Protein 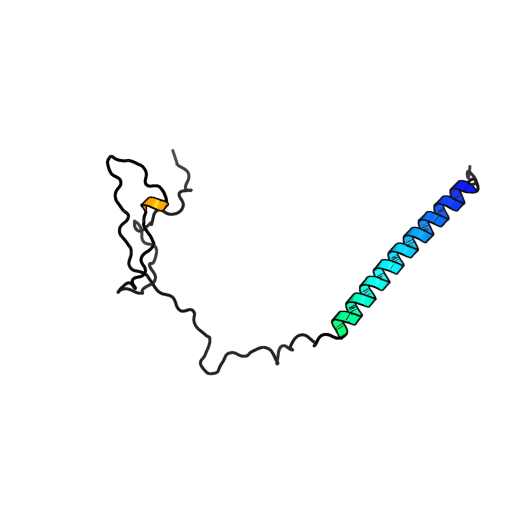AF-A0A3G2J7D2-F1 (afdb_monomer_lite)

Radius of gyration: 34.76 Å; chains: 1; bounding box: 68×41×90 Å

pLDDT: mean 80.57, std 15.62, range [39.09, 98.69]

InterPro domains:
  IPR045513 Protein of unknown function DUF6479 [PF20087] (14-112)

Organism: NCBI:txid1442032

Structure (mmCIF, N/CA/C/O backbone):
data_AF-A0A3G2J7D2-F1
#
_entry.id   AF-A0A3G2J7D2-F1
#
loop_
_atom_site.group_PDB
_atom_site.id
_atom_site.type_symbol
_atom_site.label_atom_id
_atom_site.label_alt_id
_atom_site.label_comp_id
_atom_site.label_asym_id
_atom_site.label_entity_id
_atom_site.label_seq_id
_atom_site.pdbx_PDB_ins_code
_atom_site.Cartn_x
_atom_site.Cartn_y
_atom_site.Cartn_z
_atom_site.occupancy
_atom_site.B_iso_or_equiv
_atom_site.auth_seq_id
_atom_site.auth_comp_id
_atom_site.auth_asym_id
_atom_site.auth_atom_id
_atom_site.pdbx_PDB_model_num
ATOM 1 N N . MET A 1 1 ? 36.181 17.403 -39.880 1.00 40.41 1 MET A N 1
ATOM 2 C CA . MET A 1 1 ? 36.742 16.042 -39.995 1.00 40.41 1 MET A CA 1
ATOM 3 C C . MET A 1 1 ? 35.690 15.083 -39.457 1.00 40.41 1 MET A C 1
ATOM 5 O O . MET A 1 1 ? 35.544 14.997 -38.247 1.00 40.41 1 MET A O 1
ATOM 9 N N . TYR A 1 2 ? 34.881 14.466 -40.323 1.00 50.00 2 TYR A N 1
ATOM 10 C CA . TYR A 1 2 ? 33.990 13.385 -39.893 1.00 50.00 2 TYR A CA 1
ATOM 11 C C . TYR A 1 2 ? 34.848 12.129 -39.792 1.00 50.00 2 TYR A C 1
ATOM 13 O O . TYR A 1 2 ? 35.291 11.600 -40.808 1.00 50.00 2 TYR A O 1
ATOM 21 N N . GLU A 1 3 ? 35.159 11.710 -38.571 1.00 57.44 3 GLU A N 1
ATOM 22 C CA . GLU A 1 3 ? 35.813 10.429 -38.344 1.00 57.44 3 GLU A CA 1
ATOM 23 C C . GLU A 1 3 ? 34.814 9.338 -38.753 1.00 57.44 3 GLU A C 1
ATOM 25 O O . GLU A 1 3 ? 33.786 9.147 -38.103 1.00 57.44 3 GLU A O 1
ATOM 30 N N . ALA A 1 4 ? 35.057 8.676 -39.888 1.00 60.38 4 ALA A N 1
ATOM 31 C CA . ALA A 1 4 ? 34.254 7.538 -40.305 1.00 60.38 4 ALA A CA 1
ATOM 32 C C . ALA A 1 4 ? 34.344 6.479 -39.200 1.00 60.38 4 ALA A C 1
ATOM 34 O O . ALA A 1 4 ? 35.426 5.962 -38.909 1.00 60.38 4 ALA A O 1
ATOM 35 N N . ALA A 1 5 ? 33.218 6.199 -38.543 1.00 59.56 5 ALA A N 1
ATOM 36 C CA . ALA A 1 5 ? 33.150 5.185 -37.509 1.00 59.56 5 ALA A CA 1
ATOM 37 C C . ALA A 1 5 ? 33.647 3.859 -38.103 1.00 59.56 5 ALA A C 1
ATOM 39 O O . ALA A 1 5 ? 33.038 3.305 -39.017 1.00 59.56 5 ALA A O 1
ATOM 40 N N . SER A 1 6 ? 34.789 3.369 -37.616 1.00 68.81 6 SER A N 1
ATOM 41 C CA . SER A 1 6 ? 35.317 2.071 -38.035 1.00 68.81 6 SER A CA 1
ATOM 42 C C . SER A 1 6 ? 34.256 0.996 -37.774 1.00 68.81 6 SER A C 1
ATOM 44 O O . SER A 1 6 ? 33.583 1.040 -36.745 1.00 68.81 6 SER A O 1
ATOM 46 N N . GLY A 1 7 ? 34.086 0.045 -38.701 1.00 68.88 7 GLY A N 1
ATOM 47 C CA . GLY A 1 7 ? 32.999 -0.952 -38.697 1.00 68.88 7 GLY A CA 1
ATOM 48 C C . GLY A 1 7 ? 32.628 -1.573 -37.334 1.00 68.88 7 GLY A C 1
ATOM 49 O O . GLY A 1 7 ? 31.434 -1.691 -37.053 1.00 68.88 7 GLY A O 1
ATOM 50 N N . PRO A 1 8 ? 33.586 -1.882 -36.434 1.00 76.62 8 PRO A N 1
ATOM 51 C CA . PRO A 1 8 ? 33.282 -2.373 -35.086 1.00 76.62 8 PRO A CA 1
ATOM 52 C C . PRO A 1 8 ? 32.493 -1.389 -34.203 1.00 76.62 8 PRO A C 1
ATOM 54 O O . PRO A 1 8 ? 31.635 -1.808 -33.429 1.00 76.62 8 PRO A O 1
ATOM 57 N N . ARG A 1 9 ? 32.743 -0.077 -34.326 1.00 79.44 9 ARG A N 1
ATOM 58 C CA . ARG A 1 9 ? 32.040 0.970 -33.562 1.00 79.44 9 ARG A CA 1
ATOM 59 C C . ARG A 1 9 ? 30.581 1.092 -34.001 1.00 79.44 9 ARG A C 1
ATOM 61 O O . ARG A 1 9 ? 29.691 1.123 -33.158 1.00 79.44 9 ARG A O 1
ATOM 68 N N . VAL A 1 10 ? 30.332 1.090 -35.314 1.00 85.50 10 VAL A N 1
ATOM 69 C CA . VAL A 1 10 ? 28.969 1.120 -35.882 1.00 85.50 10 VAL A CA 1
ATOM 70 C C . VAL A 1 10 ? 28.171 -0.105 -35.443 1.00 85.50 10 VAL A C 1
ATOM 72 O O . VAL A 1 10 ? 27.028 0.022 -35.008 1.00 85.50 10 VAL A O 1
ATOM 75 N N . PHE A 1 11 ? 28.793 -1.284 -35.490 1.00 87.50 11 PHE A N 1
ATOM 76 C CA . PHE A 1 11 ? 28.174 -2.524 -35.032 1.00 87.50 11 PHE A CA 1
ATOM 77 C C . PHE A 1 11 ? 27.806 -2.475 -33.540 1.00 87.50 11 PHE A C 1
ATOM 79 O O . PHE A 1 11 ? 26.695 -2.851 -33.170 1.00 87.50 11 PHE A O 1
ATOM 86 N N . GLY A 1 12 ? 28.687 -1.930 -32.692 1.00 91.06 12 GLY A N 1
ATOM 87 C CA . GLY A 1 12 ? 28.404 -1.721 -31.269 1.00 91.06 12 GLY A CA 1
ATOM 88 C C . GLY A 1 12 ? 27.182 -0.830 -31.019 1.00 91.06 12 GLY A C 1
ATOM 89 O O . GLY A 1 12 ? 26.325 -1.178 -30.208 1.00 91.06 12 GLY A O 1
ATOM 90 N N . TYR A 1 13 ? 27.048 0.278 -31.754 1.00 93.12 13 TYR A N 1
ATOM 91 C CA . TYR A 1 13 ? 25.883 1.162 -31.627 1.00 93.12 13 TYR A CA 1
ATOM 92 C C . TYR A 1 13 ? 24.577 0.491 -32.059 1.00 93.12 13 TYR A C 1
ATOM 94 O O . TYR A 1 13 ? 23.560 0.647 -31.384 1.00 93.12 13 TYR A O 1
ATOM 102 N N . ILE A 1 14 ? 24.602 -0.289 -33.145 1.00 94.50 14 ILE A N 1
ATOM 103 C CA . ILE A 1 14 ? 23.429 -1.043 -33.606 1.00 94.50 14 ILE A CA 1
ATOM 104 C C . ILE A 1 14 ? 22.999 -2.060 -32.545 1.00 94.50 14 ILE A C 1
ATOM 106 O O . ILE A 1 14 ? 21.812 -2.145 -32.236 1.00 94.50 14 ILE A O 1
ATOM 110 N N . LEU A 1 15 ? 23.941 -2.792 -31.941 1.00 95.94 15 LEU A N 1
ATOM 111 C CA . LEU A 1 15 ? 23.619 -3.750 -30.881 1.00 95.94 15 LEU A CA 1
ATOM 112 C C . LEU A 1 15 ? 22.985 -3.081 -29.659 1.00 95.94 15 LEU A C 1
ATOM 114 O O . LEU A 1 15 ? 21.988 -3.586 -29.147 1.00 95.94 15 LEU A O 1
ATOM 118 N N . ILE A 1 16 ? 23.516 -1.938 -29.216 1.00 96.50 16 ILE A N 1
ATOM 119 C CA . ILE A 1 16 ? 22.944 -1.180 -28.092 1.00 96.50 16 ILE A CA 1
ATOM 120 C C . ILE A 1 16 ? 21.527 -0.703 -28.426 1.00 96.50 16 ILE A C 1
ATOM 122 O O . ILE A 1 16 ? 20.630 -0.818 -27.591 1.00 96.50 16 ILE A O 1
ATOM 126 N N . LEU A 1 17 ? 21.300 -0.215 -29.649 1.00 97.19 17 LEU A N 1
ATOM 127 C CA . LEU A 1 17 ? 19.976 0.214 -30.094 1.00 97.19 17 LEU A CA 1
ATOM 128 C C . LEU A 1 17 ? 18.982 -0.954 -30.086 1.00 97.19 17 LEU A C 1
ATOM 130 O O . LEU A 1 17 ? 17.892 -0.829 -29.532 1.00 97.19 17 LEU A O 1
ATOM 134 N N . VAL A 1 18 ? 19.366 -2.101 -30.652 1.00 98.12 18 VAL A N 1
ATOM 135 C CA . VAL A 1 18 ? 18.527 -3.309 -30.683 1.00 98.12 18 VAL A CA 1
ATOM 136 C C . VAL A 1 18 ? 18.237 -3.809 -29.269 1.00 98.12 18 VAL A C 1
ATOM 138 O O . VAL A 1 18 ? 17.091 -4.137 -28.968 1.00 98.12 18 VAL A O 1
ATOM 141 N N . ALA A 1 19 ? 19.235 -3.814 -28.384 1.00 98.00 19 ALA A N 1
ATOM 142 C CA . ALA A 1 19 ? 19.048 -4.180 -26.984 1.00 98.00 19 ALA A CA 1
ATOM 143 C C . ALA A 1 19 ? 18.059 -3.234 -26.284 1.00 98.00 19 ALA A C 1
ATOM 145 O O . ALA A 1 19 ? 17.141 -3.699 -25.610 1.00 98.00 19 ALA A O 1
ATOM 146 N N . GLY A 1 20 ? 18.182 -1.920 -26.497 1.00 98.31 20 GLY A N 1
ATOM 147 C CA . GLY A 1 20 ? 17.244 -0.933 -25.960 1.00 98.31 20 GLY A CA 1
ATOM 148 C C . GLY A 1 20 ? 15.811 -1.156 -26.451 1.00 98.31 20 GLY A C 1
ATOM 149 O O . GLY A 1 20 ? 14.875 -1.186 -25.652 1.00 98.31 20 GLY A O 1
ATOM 150 N N . VAL A 1 21 ? 15.635 -1.392 -27.753 1.00 98.56 21 VAL A N 1
ATOM 151 C CA . VAL A 1 21 ? 14.326 -1.698 -28.355 1.00 98.56 21 VAL A CA 1
ATOM 152 C C . VAL A 1 21 ? 13.745 -2.993 -27.784 1.00 98.56 21 VAL A C 1
ATOM 154 O O . VAL A 1 21 ? 12.559 -3.036 -27.457 1.00 98.56 21 VAL A O 1
ATOM 157 N N . ALA A 1 22 ? 14.567 -4.030 -27.612 1.00 98.50 22 ALA A N 1
ATOM 158 C CA . ALA A 1 22 ? 14.144 -5.301 -27.032 1.00 98.50 22 ALA A CA 1
ATOM 159 C C . ALA A 1 22 ? 13.662 -5.137 -25.581 1.00 98.50 22 ALA A C 1
ATOM 161 O O . ALA A 1 22 ? 12.623 -5.689 -25.216 1.00 98.50 22 ALA A O 1
ATOM 162 N N . VAL A 1 23 ? 14.360 -4.332 -24.772 1.00 98.62 23 VAL A N 1
ATOM 163 C CA . VAL A 1 23 ? 13.941 -4.014 -23.398 1.00 98.62 23 VAL A CA 1
ATOM 164 C C . VAL A 1 23 ? 12.594 -3.290 -23.391 1.00 98.62 23 VAL A C 1
ATOM 166 O O . VAL A 1 23 ? 11.685 -3.702 -22.671 1.00 98.62 23 VAL A O 1
ATOM 169 N N . VAL A 1 24 ? 12.426 -2.254 -24.219 1.00 98.69 24 VAL A N 1
ATOM 170 C CA . VAL A 1 24 ? 11.157 -1.511 -24.319 1.00 98.69 24 VAL A CA 1
ATOM 171 C C . VAL A 1 24 ? 10.012 -2.434 -24.746 1.00 98.69 24 VAL A C 1
ATOM 173 O O . VAL A 1 24 ? 8.950 -2.425 -24.121 1.00 98.69 24 VAL A O 1
ATOM 176 N N . ALA A 1 25 ? 10.229 -3.276 -25.759 1.00 98.56 25 ALA A N 1
ATOM 177 C CA . ALA A 1 25 ? 9.242 -4.254 -26.208 1.00 98.56 25 ALA A CA 1
ATOM 178 C C . ALA A 1 25 ? 8.871 -5.252 -25.097 1.00 98.56 25 ALA A C 1
ATOM 180 O O . ALA A 1 25 ? 7.689 -5.550 -24.909 1.00 98.56 25 ALA A O 1
ATOM 181 N N . GLY A 1 26 ? 9.856 -5.715 -24.321 1.00 98.69 26 GLY A N 1
ATOM 182 C CA . GLY A 1 26 ? 9.642 -6.582 -23.162 1.00 98.69 26 GLY A CA 1
ATOM 183 C C . GLY A 1 26 ? 8.785 -5.927 -22.076 1.00 98.69 26 GLY A C 1
ATOM 184 O O . GLY A 1 26 ? 7.846 -6.551 -21.584 1.00 98.69 26 GLY A O 1
ATOM 185 N N . ILE A 1 27 ? 9.036 -4.654 -21.749 1.00 98.62 27 ILE A N 1
ATOM 186 C CA . ILE A 1 27 ? 8.234 -3.908 -20.764 1.00 98.62 27 ILE A CA 1
ATOM 187 C C . ILE A 1 27 ? 6.793 -3.738 -21.254 1.00 98.62 27 ILE A C 1
ATOM 189 O O . ILE A 1 27 ? 5.852 -3.996 -20.503 1.00 98.62 27 ILE A O 1
ATOM 193 N N . ILE A 1 28 ? 6.600 -3.351 -22.520 1.00 98.56 28 ILE A N 1
ATOM 194 C CA . ILE A 1 28 ? 5.262 -3.210 -23.114 1.00 98.56 28 ILE A CA 1
ATOM 195 C C . ILE A 1 28 ? 4.514 -4.545 -23.060 1.00 98.56 28 ILE A C 1
ATOM 197 O O . ILE A 1 28 ? 3.332 -4.582 -22.714 1.00 98.56 28 ILE A O 1
ATOM 201 N N . TRP A 1 29 ? 5.190 -5.650 -23.375 1.00 98.44 29 TRP A N 1
ATOM 202 C CA . TRP A 1 29 ? 4.600 -6.982 -23.299 1.00 98.44 29 TRP A CA 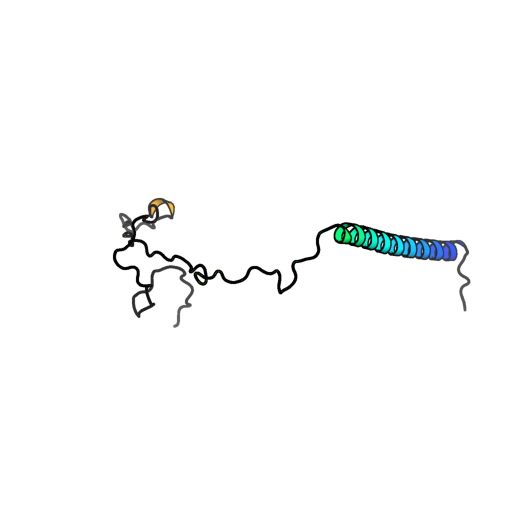1
ATOM 203 C C . TRP A 1 29 ? 4.199 -7.354 -21.866 1.00 98.44 29 TRP A C 1
ATOM 205 O O . TRP A 1 29 ? 3.067 -7.791 -21.652 1.00 98.44 29 TRP A O 1
ATOM 215 N N . ALA A 1 30 ? 5.073 -7.118 -20.884 1.00 97.81 30 ALA A N 1
ATOM 216 C CA . ALA A 1 30 ? 4.787 -7.378 -19.475 1.00 97.81 30 ALA A CA 1
ATOM 217 C C . ALA A 1 30 ? 3.589 -6.553 -18.973 1.00 97.81 30 ALA A C 1
ATOM 219 O O . ALA A 1 30 ? 2.689 -7.100 -18.334 1.00 97.81 30 ALA A O 1
ATOM 220 N N . PHE A 1 31 ? 3.522 -5.266 -19.330 1.00 97.81 31 PHE A N 1
ATOM 221 C CA . PHE A 1 31 ? 2.381 -4.406 -19.013 1.00 97.81 31 PHE A CA 1
ATOM 222 C C . PHE A 1 31 ? 1.083 -4.944 -19.626 1.00 97.81 31 PHE A C 1
ATOM 224 O O . PHE A 1 31 ? 0.095 -5.116 -18.916 1.00 97.81 31 PHE A O 1
ATOM 231 N N . ARG A 1 32 ? 1.090 -5.290 -20.922 1.00 97.69 32 ARG A N 1
ATOM 232 C CA . ARG A 1 32 ? -0.084 -5.866 -21.605 1.00 97.69 32 ARG A CA 1
ATOM 233 C C . ARG A 1 32 ? -0.537 -7.179 -20.970 1.00 97.69 32 ARG A C 1
ATOM 235 O O . ARG A 1 32 ? -1.740 -7.421 -20.882 1.00 97.69 32 ARG A O 1
ATOM 242 N N . MET A 1 33 ? 0.402 -8.019 -20.535 1.00 96.94 33 MET A N 1
ATOM 243 C CA . MET A 1 33 ? 0.089 -9.252 -19.814 1.00 96.94 33 MET A CA 1
ATOM 244 C C . MET A 1 33 ? -0.598 -8.944 -18.478 1.00 96.94 33 MET A C 1
ATOM 246 O O . MET A 1 33 ? -1.656 -9.505 -18.204 1.00 96.94 33 MET A O 1
ATOM 250 N N . GLY A 1 34 ? -0.053 -8.013 -17.687 1.00 94.62 34 GLY A N 1
ATOM 251 C CA . GLY A 1 34 ? -0.645 -7.579 -16.419 1.00 94.62 34 GLY A CA 1
ATOM 252 C C . GLY A 1 34 ? -2.047 -6.984 -16.582 1.00 94.62 34 GLY A C 1
ATOM 253 O O . GLY A 1 34 ? -2.961 -7.367 -15.854 1.00 94.62 34 GLY A O 1
ATOM 254 N N . SER A 1 35 ? -2.254 -6.123 -17.584 1.00 94.19 35 SER A N 1
ATOM 255 C CA . SER A 1 35 ? -3.583 -5.582 -17.905 1.00 94.19 35 SER A CA 1
ATOM 256 C C . SER A 1 35 ? -4.580 -6.690 -18.240 1.00 94.19 35 SER A C 1
ATOM 258 O O . SER A 1 35 ? -5.666 -6.716 -17.678 1.00 94.19 35 SER A O 1
ATOM 260 N N . LYS A 1 36 ? -4.191 -7.664 -19.072 1.00 94.44 36 LYS A N 1
ATOM 261 C CA . LYS A 1 36 ? -5.068 -8.784 -19.444 1.00 94.44 36 LYS A CA 1
ATOM 262 C C . LYS A 1 36 ? -5.447 -9.673 -18.254 1.00 94.44 36 LYS A C 1
ATOM 264 O O . LYS A 1 36 ? -6.516 -10.278 -18.271 1.00 94.44 36 LYS A O 1
ATOM 269 N N . VAL A 1 37 ? -4.571 -9.801 -17.256 1.00 93.62 37 VAL A N 1
ATOM 270 C CA . VAL A 1 37 ? -4.887 -10.506 -16.003 1.00 93.62 37 VAL A CA 1
ATOM 271 C C . VAL A 1 37 ? -5.919 -9.713 -15.206 1.00 93.62 37 VAL A C 1
ATOM 273 O O . VAL A 1 37 ? -6.945 -10.279 -14.845 1.00 93.62 37 VAL A O 1
ATOM 276 N N . ARG A 1 38 ? -5.701 -8.406 -15.024 1.00 90.38 38 ARG A N 1
ATOM 277 C CA . ARG A 1 38 ? -6.637 -7.513 -14.329 1.00 90.38 38 ARG A CA 1
ATOM 278 C C . ARG A 1 38 ? -8.016 -7.459 -14.996 1.00 90.38 38 ARG A C 1
ATOM 280 O O . ARG A 1 38 ? -9.016 -7.410 -14.299 1.00 90.38 38 ARG A O 1
ATOM 287 N N . ASP A 1 39 ? -8.094 -7.524 -16.323 1.00 91.06 39 ASP A N 1
ATOM 288 C CA . ASP A 1 39 ? -9.375 -7.524 -17.050 1.00 91.06 39 ASP A CA 1
ATOM 289 C C . ASP A 1 39 ? -10.226 -8.782 -16.789 1.00 91.06 39 ASP A C 1
ATOM 291 O O . ASP A 1 39 ? -11.417 -8.804 -17.096 1.00 91.06 39 ASP A O 1
ATOM 295 N N . ARG A 1 40 ? -9.624 -9.854 -16.254 1.00 92.19 40 ARG A N 1
ATOM 296 C CA . ARG A 1 40 ? -10.347 -11.065 -15.830 1.00 92.19 40 ARG A CA 1
ATOM 297 C C . ARG A 1 40 ? -10.895 -10.956 -14.412 1.00 92.19 40 ARG A C 1
ATOM 299 O O . ARG A 1 40 ? -11.697 -11.800 -14.018 1.00 92.19 40 ARG A O 1
ATOM 306 N N . GLU A 1 41 ? -10.441 -9.972 -13.646 1.00 91.44 41 GLU A N 1
ATOM 307 C CA . GLU A 1 41 ? -10.966 -9.694 -12.317 1.00 91.44 41 GLU A CA 1
ATOM 308 C C . GLU A 1 41 ? -12.292 -8.928 -12.439 1.00 91.44 41 GLU A C 1
ATOM 310 O O . GLU A 1 41 ? -12.487 -8.163 -13.390 1.00 91.44 41 GLU A O 1
ATOM 315 N N . PRO A 1 42 ? -13.237 -9.128 -11.504 1.00 88.62 42 PRO A N 1
ATOM 316 C CA . PRO A 1 42 ? -14.458 -8.337 -11.476 1.00 88.62 42 PRO A CA 1
ATOM 317 C C . PRO A 1 42 ? -14.120 -6.849 -11.342 1.00 88.62 42 PRO A C 1
ATOM 319 O O . PRO A 1 42 ? -13.198 -6.463 -10.619 1.00 88.62 42 PRO A O 1
ATOM 322 N N . ALA A 1 43 ? -14.884 -6.008 -12.040 1.00 87.81 43 ALA A N 1
ATOM 323 C CA . ALA A 1 43 ? -14.719 -4.566 -11.941 1.00 87.81 43 ALA A CA 1
ATOM 324 C C . ALA A 1 43 ? -14.908 -4.108 -10.482 1.00 87.81 43 ALA A C 1
ATOM 326 O O . ALA A 1 43 ? -15.742 -4.674 -9.768 1.00 87.81 43 ALA A O 1
ATOM 327 N N . PRO A 1 44 ? -14.170 -3.076 -10.029 1.00 87.00 44 PRO A N 1
ATOM 328 C CA . PRO A 1 44 ? -14.444 -2.453 -8.744 1.00 87.00 44 PRO A CA 1
ATOM 329 C C . PRO A 1 44 ? -15.922 -2.052 -8.649 1.00 87.00 44 PRO A C 1
ATOM 331 O O . PRO A 1 44 ? -16.478 -1.589 -9.652 1.00 87.00 44 PRO A O 1
ATOM 334 N N . PRO A 1 45 ? -16.551 -2.197 -7.469 1.00 89.75 45 PRO A N 1
ATOM 335 C CA . PRO A 1 45 ? -17.957 -1.872 -7.299 1.00 89.75 45 PRO A CA 1
ATOM 336 C C . PRO A 1 45 ? -18.203 -0.408 -7.648 1.00 89.75 45 PRO A C 1
ATOM 338 O O . PRO A 1 45 ? -17.439 0.492 -7.271 1.00 89.75 45 PRO A O 1
ATOM 341 N N . ARG A 1 46 ? -19.291 -0.165 -8.370 1.00 90.00 46 ARG A N 1
ATOM 342 C CA . ARG A 1 46 ? -19.725 1.180 -8.722 1.00 90.00 46 ARG A CA 1
ATOM 343 C C . ARG A 1 46 ? -20.116 1.963 -7.461 1.00 90.00 46 ARG A C 1
ATOM 345 O O . ARG A 1 46 ? -20.489 1.366 -6.451 1.00 90.00 46 ARG A O 1
ATOM 352 N N . PRO A 1 47 ? -20.104 3.308 -7.491 1.00 87.44 47 PRO A N 1
ATOM 353 C CA . PRO A 1 47 ? -20.514 4.124 -6.343 1.00 87.44 47 PRO A CA 1
ATOM 354 C C . PRO A 1 47 ? -21.931 3.818 -5.826 1.00 87.44 47 PRO A C 1
ATOM 356 O O . PRO A 1 47 ? -22.224 3.987 -4.641 1.00 87.44 47 PRO A O 1
ATOM 359 N N . ASP A 1 48 ? -22.824 3.372 -6.708 1.00 90.06 48 ASP A N 1
ATOM 360 C CA . ASP A 1 48 ? -24.171 2.920 -6.365 1.00 90.06 48 ASP A CA 1
ATOM 361 C C . ASP A 1 48 ? -24.188 1.548 -5.669 1.00 90.06 48 ASP A C 1
ATOM 363 O O . ASP A 1 48 ? -24.973 1.370 -4.741 1.00 90.06 48 ASP A O 1
ATOM 367 N N . GLU A 1 49 ? -23.269 0.650 -6.029 1.00 91.25 49 GLU A N 1
ATOM 368 C CA . GLU A 1 49 ? -23.090 -0.691 -5.444 1.00 91.25 49 GLU A CA 1
ATOM 369 C C . GLU A 1 49 ? -22.330 -0.670 -4.107 1.00 91.25 49 GLU A C 1
ATOM 371 O O . GLU A 1 49 ? -22.327 -1.659 -3.374 1.00 91.25 49 GLU A O 1
ATOM 376 N N . GLN A 1 50 ? -21.686 0.453 -3.771 1.00 90.81 50 GLN A N 1
ATOM 377 C CA . GLN A 1 50 ? -21.014 0.638 -2.484 1.00 90.81 50 GLN A CA 1
ATOM 378 C C . GLN A 1 50 ? -21.991 0.415 -1.315 1.00 90.81 50 GLN A C 1
ATOM 380 O O . GLN A 1 50 ? -23.111 0.947 -1.363 1.00 90.81 50 GLN A O 1
ATOM 385 N N . PRO A 1 51 ? -21.565 -0.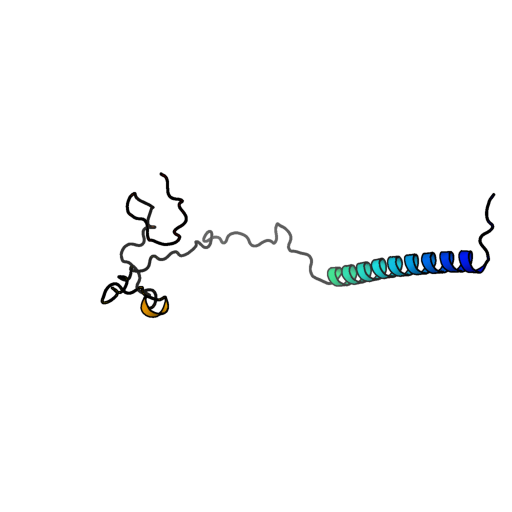282 -0.239 1.00 87.06 51 PRO A N 1
ATOM 386 C CA . PRO A 1 51 ? -22.370 -0.487 0.957 1.00 87.06 51 PRO A CA 1
ATOM 387 C C . PRO A 1 51 ? -22.982 0.824 1.444 1.00 87.06 51 PRO A C 1
ATOM 389 O O . PRO A 1 51 ? -22.283 1.807 1.700 1.00 87.06 51 PRO A O 1
ATOM 392 N N . LYS A 1 52 ? -24.311 0.848 1.538 1.00 86.88 52 LYS A N 1
ATOM 393 C CA . LYS A 1 52 ? -25.032 1.985 2.103 1.00 86.88 52 LYS A CA 1
ATOM 394 C C . LYS A 1 52 ? -25.109 1.838 3.612 1.00 86.88 52 LYS A C 1
ATOM 396 O O . LYS A 1 52 ? -25.050 0.739 4.160 1.00 86.88 52 LYS A O 1
ATOM 401 N N . MET A 1 53 ? -25.254 2.979 4.268 1.00 87.62 53 MET A N 1
ATOM 402 C CA . MET A 1 53 ? -25.533 3.044 5.692 1.00 87.62 53 MET A CA 1
ATOM 403 C C . MET A 1 53 ? -26.771 2.185 6.000 1.00 87.62 53 MET A C 1
ATOM 405 O O . MET A 1 53 ? -27.783 2.332 5.305 1.00 87.62 53 MET A O 1
ATOM 409 N N . PRO A 1 54 ? -26.702 1.261 6.973 1.00 86.81 54 PRO A N 1
ATOM 410 C CA . PRO A 1 54 ? -27.837 0.403 7.263 1.00 86.81 54 PRO A CA 1
ATOM 411 C C . PRO A 1 54 ? -29.003 1.228 7.837 1.00 86.81 54 PRO A C 1
ATOM 413 O O . PRO A 1 54 ? -28.774 2.294 8.416 1.00 86.81 54 PRO A O 1
ATOM 416 N N . PRO A 1 55 ? -30.259 0.748 7.724 1.00 86.50 55 PRO A N 1
ATOM 417 C CA . PRO A 1 55 ? -31.434 1.471 8.225 1.00 86.50 55 PRO A CA 1
ATOM 418 C C . PRO A 1 55 ? -31.374 1.785 9.724 1.00 86.50 55 PRO A C 1
ATOM 420 O O . PRO A 1 55 ? -31.966 2.758 10.177 1.00 86.50 55 PRO A O 1
ATOM 423 N N . SER A 1 56 ? -30.637 0.974 10.488 1.00 87.31 56 SER A N 1
ATOM 424 C CA . SER A 1 56 ? -30.375 1.170 11.917 1.00 87.31 56 SER A CA 1
ATOM 425 C C . SER A 1 56 ? -29.460 2.361 12.229 1.00 87.31 56 SER A C 1
ATOM 427 O O . SER A 1 56 ? -29.258 2.666 13.399 1.00 87.31 56 SER A O 1
ATOM 429 N N . GLY A 1 57 ? -28.889 3.017 11.216 1.00 85.19 57 GLY A N 1
ATOM 430 C CA . GLY A 1 57 ? -27.899 4.077 11.383 1.00 85.19 57 GLY A CA 1
ATOM 431 C C . GLY A 1 57 ? -26.458 3.559 11.318 1.00 85.19 57 GLY A C 1
ATOM 432 O O . GLY A 1 57 ? -26.228 2.389 11.008 1.00 85.19 57 GLY A O 1
ATOM 433 N N . PRO A 1 58 ? -25.457 4.419 11.564 1.00 83.25 58 PRO A N 1
ATOM 434 C CA . PRO A 1 58 ? -24.064 4.009 11.513 1.00 83.25 58 PRO A CA 1
ATOM 435 C C . PRO A 1 58 ? -23.782 3.064 12.682 1.00 83.25 58 PRO A C 1
ATOM 437 O O . PRO A 1 58 ? -24.330 3.230 13.772 1.00 83.25 58 PRO A O 1
ATOM 440 N N . VAL A 1 59 ? -22.894 2.092 12.482 1.00 82.06 59 VAL A N 1
ATOM 441 C CA . VAL A 1 59 ? -22.324 1.373 13.624 1.00 82.06 59 VAL A CA 1
ATOM 442 C C . VAL A 1 59 ? -21.479 2.387 14.391 1.00 82.06 59 VAL A C 1
ATOM 444 O O . VAL A 1 59 ? -20.472 2.870 13.879 1.00 82.06 59 VAL A O 1
ATOM 447 N N . HIS A 1 60 ? -21.939 2.774 15.577 1.00 77.94 60 HIS A N 1
ATOM 448 C CA . HIS A 1 60 ? -21.183 3.659 16.451 1.00 77.94 60 HIS A CA 1
ATOM 449 C C . HIS A 1 60 ? -20.015 2.900 17.083 1.00 77.94 60 HIS A C 1
ATOM 451 O O . HIS A 1 60 ? -20.098 1.698 17.338 1.00 77.94 60 HIS A O 1
ATOM 457 N N . GLU A 1 61 ? -18.926 3.615 17.349 1.00 78.56 61 GLU A N 1
ATOM 458 C CA . GLU A 1 61 ? -17.815 3.079 18.125 1.00 78.56 61 GLU A CA 1
ATOM 459 C C . GLU A 1 61 ? -18.264 2.867 19.577 1.00 78.56 61 GLU A C 1
ATOM 461 O O . GLU A 1 61 ? -18.785 3.781 20.221 1.00 78.56 61 GLU A O 1
ATOM 466 N N . THR A 1 62 ? -18.056 1.662 20.107 1.00 79.38 62 THR A N 1
ATOM 467 C CA . THR A 1 62 ? -18.250 1.390 21.534 1.00 79.38 62 THR A CA 1
ATOM 468 C C . THR A 1 62 ? -16.990 1.807 22.281 1.00 79.38 62 THR A C 1
ATOM 470 O O . THR A 1 62 ? -15.944 1.178 22.139 1.00 79.38 62 THR A O 1
ATOM 473 N N . HIS A 1 63 ? -17.093 2.856 23.094 1.00 78.94 63 HIS A N 1
ATOM 474 C CA . HIS A 1 63 ? -16.042 3.266 24.023 1.00 78.94 63 HIS A CA 1
ATOM 475 C C . HIS A 1 63 ? -16.391 2.846 25.454 1.00 78.94 63 HIS A C 1
ATOM 477 O O . HIS A 1 63 ? -17.536 2.976 25.885 1.00 78.94 63 HIS A O 1
ATOM 483 N N . GLU A 1 64 ? -15.390 2.372 26.194 1.00 85.44 64 GLU A N 1
ATOM 484 C CA . GLU A 1 64 ? -15.512 2.001 27.604 1.00 85.44 64 GLU A CA 1
ATOM 485 C C . GLU A 1 64 ? -14.349 2.591 28.406 1.00 85.44 64 GLU A C 1
ATOM 487 O O . GLU A 1 64 ? -13.183 2.465 28.024 1.00 85.44 64 GLU A O 1
ATOM 492 N N . VAL A 1 65 ? -14.683 3.236 29.521 1.00 85.88 65 VAL A N 1
ATOM 493 C CA . VAL A 1 65 ? -13.728 3.713 30.520 1.00 85.88 65 VAL A CA 1
ATOM 494 C C . VAL A 1 65 ? -13.522 2.607 31.551 1.00 85.88 65 VAL A C 1
ATOM 496 O O . VAL A 1 65 ? -14.479 2.032 32.078 1.00 85.88 65 VAL A O 1
ATOM 499 N N . ARG A 1 66 ? -12.258 2.289 31.823 1.00 86.94 66 ARG A N 1
ATOM 500 C CA . ARG A 1 66 ? -11.863 1.284 32.814 1.00 86.94 66 ARG A CA 1
ATOM 501 C C . ARG A 1 66 ? -11.569 1.942 34.152 1.00 86.94 66 ARG A C 1
ATOM 503 O O . ARG A 1 66 ? -11.149 3.098 34.184 1.00 86.94 66 ARG A O 1
ATOM 510 N N . GLU A 1 67 ? -11.802 1.198 35.228 1.00 83.88 67 GLU A N 1
ATOM 511 C CA . GLU A 1 67 ? -11.454 1.622 36.582 1.00 83.88 67 GLU A CA 1
ATOM 512 C C . GLU A 1 67 ? -9.944 1.921 36.636 1.00 83.88 67 GLU A C 1
ATOM 514 O O . GLU A 1 67 ? -9.149 1.083 36.195 1.00 83.88 67 GLU A O 1
ATOM 519 N N . PRO A 1 68 ? -9.530 3.116 37.093 1.00 78.31 68 PRO A N 1
ATOM 520 C CA . PRO A 1 68 ? -8.119 3.413 37.289 1.00 78.31 68 PRO A CA 1
ATOM 521 C C . PRO A 1 68 ? -7.557 2.527 38.402 1.00 78.31 68 PRO A C 1
ATOM 523 O O . PRO A 1 68 ? -8.038 2.581 39.531 1.00 78.31 68 PRO A O 1
ATOM 526 N N . ASP A 1 69 ? -6.524 1.743 38.099 1.00 80.56 69 ASP A N 1
ATOM 527 C CA . ASP A 1 69 ? -5.773 1.043 39.138 1.00 80.56 69 ASP A CA 1
ATOM 528 C C . ASP A 1 69 ? -4.732 1.982 39.751 1.00 80.56 69 ASP A C 1
ATOM 530 O O . ASP A 1 69 ? -4.027 2.713 39.046 1.00 80.56 69 ASP A O 1
ATOM 534 N N . GLU A 1 70 ? -4.619 1.935 41.077 1.00 79.62 70 GLU A N 1
ATOM 535 C CA . GLU A 1 70 ? -3.567 2.640 41.800 1.00 79.62 70 GLU A CA 1
ATOM 536 C C . GLU A 1 70 ? -2.198 2.077 41.418 1.00 79.62 70 GLU A C 1
ATOM 538 O O . GLU A 1 70 ? -1.963 0.865 41.455 1.00 79.62 70 GLU A O 1
ATOM 543 N N . VAL A 1 71 ? -1.274 2.969 41.060 1.00 81.25 71 VAL A N 1
ATOM 544 C CA . VAL A 1 71 ? 0.087 2.570 40.699 1.00 81.25 71 VAL A CA 1
ATOM 545 C C . VAL A 1 71 ? 0.776 2.020 41.954 1.00 81.25 71 VAL A C 1
ATOM 547 O O . VAL A 1 71 ? 0.757 2.696 42.991 1.00 81.25 71 VAL A O 1
ATOM 550 N N . PRO A 1 72 ? 1.405 0.828 41.891 1.00 81.38 72 PRO A N 1
ATOM 551 C CA . PRO A 1 72 ? 2.174 0.295 43.009 1.00 81.38 72 PRO A CA 1
ATOM 552 C C . PRO A 1 72 ? 3.181 1.329 43.521 1.00 81.38 72 PRO A C 1
ATOM 554 O O . PRO A 1 72 ? 3.755 2.082 42.736 1.00 81.38 72 PRO A O 1
ATOM 557 N N . ARG A 1 73 ? 3.400 1.399 44.837 1.00 82.12 73 ARG A N 1
ATOM 558 C CA . ARG A 1 73 ? 4.436 2.273 45.406 1.00 82.12 73 ARG A CA 1
ATOM 559 C C . ARG A 1 73 ? 5.765 1.532 45.397 1.00 82.12 73 ARG A C 1
ATOM 561 O O . ARG A 1 73 ? 5.806 0.347 45.708 1.00 82.12 73 ARG A O 1
ATOM 568 N N . ALA A 1 74 ? 6.834 2.227 45.024 1.00 82.31 74 ALA A N 1
ATOM 569 C CA . ALA A 1 74 ? 8.172 1.680 45.170 1.00 82.31 74 ALA A CA 1
ATOM 570 C C . ALA A 1 74 ? 8.576 1.687 46.645 1.00 82.31 74 ALA A C 1
ATOM 572 O O . ALA A 1 74 ? 8.395 2.697 47.329 1.00 82.31 74 ALA A O 1
ATOM 573 N N . GLU A 1 75 ? 9.156 0.585 47.100 1.00 80.00 75 GLU A N 1
ATOM 574 C CA . GLU A 1 75 ? 9.875 0.547 48.368 1.00 80.00 75 GLU A CA 1
ATOM 575 C C . GLU A 1 75 ? 11.167 1.378 48.232 1.00 80.00 75 GLU A C 1
ATOM 577 O O . GLU A 1 75 ? 11.769 1.446 47.157 1.00 80.00 75 GLU A O 1
ATOM 582 N N . ASP A 1 76 ? 11.554 2.073 49.303 1.00 73.69 76 ASP A N 1
ATOM 583 C CA . ASP A 1 76 ? 12.844 2.770 49.451 1.00 73.69 76 ASP A CA 1
ATOM 584 C C . ASP A 1 76 ? 13.248 3.757 48.331 1.00 73.69 76 ASP A C 1
ATOM 586 O O . ASP A 1 76 ? 14.421 4.079 48.144 1.00 73.69 76 ASP A O 1
ATOM 590 N N . GLY A 1 77 ? 12.270 4.307 47.602 1.00 75.19 77 GLY A N 1
ATOM 591 C CA . GLY A 1 77 ? 12.511 5.314 46.562 1.00 75.19 77 GLY A CA 1
ATOM 592 C C . GLY A 1 77 ? 13.117 4.758 45.269 1.00 75.19 77 GLY A C 1
ATOM 593 O O . GLY A 1 77 ? 13.586 5.533 44.428 1.00 75.19 77 GLY A O 1
ATOM 594 N N . GLU A 1 78 ? 13.101 3.437 45.087 1.00 83.19 78 GLU A N 1
ATOM 595 C CA . GLU A 1 78 ? 13.554 2.804 43.853 1.00 83.19 78 GLU A CA 1
ATOM 596 C C . GLU A 1 78 ? 12.633 3.131 42.664 1.00 83.19 78 GLU A C 1
ATOM 598 O O . GLU A 1 78 ? 11.464 3.499 42.799 1.00 83.19 78 GLU A O 1
ATOM 603 N N . ARG A 1 79 ? 13.164 3.023 41.441 1.00 82.88 79 ARG A N 1
ATOM 604 C CA . ARG A 1 79 ? 12.360 3.216 40.226 1.00 82.88 79 ARG A CA 1
ATOM 605 C C . ARG A 1 79 ? 11.638 1.921 39.877 1.00 82.88 79 ARG A C 1
ATOM 607 O O . ARG A 1 79 ? 12.288 0.908 39.639 1.00 82.88 79 ARG A O 1
ATOM 614 N N . LEU A 1 80 ? 10.315 1.988 39.735 1.00 85.25 80 LEU A N 1
ATOM 615 C CA . LEU A 1 80 ? 9.530 0.876 39.201 1.00 85.25 80 LEU A CA 1
ATOM 616 C C . LEU A 1 80 ? 9.865 0.643 37.730 1.00 85.25 80 LEU A C 1
ATOM 618 O O . LEU A 1 80 ? 9.888 1.564 36.910 1.00 85.25 80 LEU A O 1
ATOM 622 N N . THR A 1 81 ? 10.093 -0.615 37.395 1.00 87.12 81 THR A N 1
ATOM 623 C CA . THR A 1 81 ? 10.253 -1.096 36.027 1.00 87.12 81 THR A CA 1
ATOM 624 C C . THR A 1 81 ? 8.899 -1.545 35.460 1.00 87.12 81 THR A C 1
ATOM 626 O O . THR A 1 81 ? 7.982 -1.851 36.225 1.00 87.12 81 THR A O 1
ATOM 629 N N . PRO A 1 82 ? 8.730 -1.621 34.125 1.00 86.06 82 PRO A N 1
ATOM 630 C CA . PRO A 1 82 ? 7.421 -1.875 33.516 1.00 86.06 82 PRO A CA 1
ATOM 631 C C . PRO A 1 82 ? 6.700 -3.139 34.004 1.00 86.06 82 PRO A C 1
ATOM 633 O O . PRO A 1 82 ? 5.480 -3.144 34.102 1.00 86.06 82 PRO A O 1
ATOM 636 N N . HIS A 1 83 ? 7.435 -4.198 34.347 1.00 85.75 83 HIS A N 1
ATOM 637 C CA . HIS A 1 83 ? 6.845 -5.450 34.831 1.00 85.75 83 HIS A CA 1
ATOM 638 C C . HIS A 1 83 ? 6.389 -5.383 36.299 1.00 85.75 83 HIS A C 1
ATOM 640 O O . HIS A 1 83 ? 5.638 -6.246 36.741 1.00 85.75 83 HIS A O 1
ATOM 646 N N . GLN A 1 84 ? 6.819 -4.363 37.048 1.00 83.8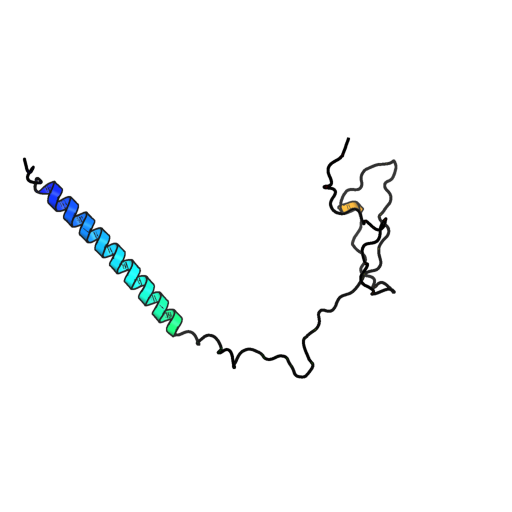1 84 GLN A N 1
ATOM 647 C CA . GLN A 1 84 ? 6.418 -4.122 38.437 1.00 83.81 84 GLN A CA 1
ATOM 648 C C . GLN A 1 84 ? 5.154 -3.254 38.547 1.00 83.81 84 GLN A C 1
ATOM 650 O O . GLN A 1 84 ? 4.587 -3.154 39.628 1.00 83.81 84 GLN A O 1
ATOM 655 N N . LEU A 1 85 ? 4.689 -2.647 37.446 1.00 82.06 85 LEU A N 1
ATOM 656 C CA . LEU A 1 85 ? 3.497 -1.784 37.422 1.00 82.06 85 LEU A CA 1
ATOM 657 C C . LEU A 1 85 ? 2.168 -2.560 37.476 1.00 82.06 85 LEU A C 1
ATOM 659 O O . LEU A 1 85 ? 1.115 -1.945 37.603 1.00 82.06 85 LEU A O 1
ATOM 663 N N . GLY A 1 86 ? 2.210 -3.894 37.408 1.00 78.38 86 GLY A N 1
ATOM 664 C CA . GLY A 1 86 ? 1.014 -4.729 37.325 1.00 78.38 86 GLY A CA 1
ATOM 665 C C . GLY A 1 86 ? 0.349 -4.685 35.944 1.00 78.38 86 GLY A C 1
ATOM 666 O O . GLY A 1 86 ? 0.745 -3.937 35.049 1.00 78.38 86 GLY A O 1
ATOM 667 N N . ASN A 1 87 ? -0.656 -5.538 35.754 1.00 78.56 87 ASN A N 1
ATOM 668 C CA . ASN A 1 87 ? -1.471 -5.521 34.542 1.00 78.56 87 ASN A CA 1
ATOM 669 C C . ASN A 1 87 ? -2.495 -4.388 34.625 1.00 78.56 87 ASN A C 1
ATOM 671 O O . ASN A 1 87 ? -2.972 -4.066 35.707 1.00 78.56 87 ASN A O 1
ATOM 675 N N . SER A 1 88 ? -2.880 -3.835 33.477 1.00 74.81 88 SER A N 1
ATOM 676 C CA . SER A 1 88 ? -3.965 -2.861 33.418 1.00 74.81 88 SER A CA 1
ATOM 677 C C . SER A 1 88 ? -5.298 -3.478 33.850 1.00 74.81 88 SER A C 1
ATOM 679 O O . SER A 1 88 ? -5.662 -4.580 33.421 1.00 74.81 88 SER A O 1
ATOM 681 N N . GLY A 1 89 ? -6.043 -2.732 34.663 1.00 74.06 89 GLY A N 1
ATOM 682 C CA . GLY A 1 89 ? -7.360 -3.102 35.154 1.00 74.06 89 GLY A CA 1
ATOM 683 C C . GLY A 1 89 ? -8.304 -3.518 34.040 1.00 74.06 89 GLY A C 1
ATOM 684 O O . GLY A 1 89 ? -8.306 -2.975 32.930 1.00 74.06 89 GLY A O 1
ATOM 685 N N . THR A 1 90 ? -9.108 -4.535 34.322 1.00 80.81 90 THR A N 1
ATOM 686 C CA . THR A 1 90 ? -10.134 -5.049 33.402 1.00 80.81 90 THR A CA 1
ATOM 687 C C . THR A 1 90 ? -11.541 -4.654 33.829 1.00 80.81 90 THR A C 1
ATOM 689 O O . THR A 1 90 ? -12.488 -4.906 33.088 1.00 80.81 90 THR A O 1
ATOM 692 N N . ARG A 1 91 ? -11.687 -4.020 35.000 1.00 87.12 91 ARG A N 1
ATOM 693 C CA . ARG A 1 91 ? -12.987 -3.610 35.527 1.00 87.12 91 ARG A CA 1
ATOM 694 C C . ARG A 1 91 ? -13.486 -2.357 34.824 1.00 87.12 91 ARG A C 1
ATOM 696 O O . ARG A 1 91 ? -12.728 -1.427 34.546 1.00 87.12 91 ARG A O 1
ATOM 703 N N . ARG A 1 92 ? -14.785 -2.353 34.545 1.00 87.50 92 ARG A N 1
ATOM 704 C CA . ARG A 1 92 ? -15.508 -1.198 34.022 1.00 87.50 92 ARG A CA 1
ATOM 705 C C . ARG A 1 92 ? -15.637 -0.150 35.127 1.00 87.50 92 ARG A C 1
ATOM 707 O O . ARG A 1 92 ? -16.047 -0.500 36.227 1.00 87.50 92 ARG A O 1
ATOM 714 N N . ALA A 1 93 ? -15.309 1.107 34.834 1.00 85.00 93 ALA A N 1
ATOM 715 C CA . ALA A 1 93 ? -15.543 2.206 35.770 1.00 85.00 93 ALA A CA 1
ATOM 716 C C . ALA A 1 93 ? -17.046 2.510 35.898 1.00 85.00 93 ALA A C 1
ATOM 718 O O . ALA A 1 93 ? -17.784 2.402 34.915 1.00 85.00 93 ALA A O 1
ATOM 719 N N . ASP A 1 94 ? -17.494 2.958 37.069 1.00 87.31 94 ASP A N 1
ATOM 720 C CA . ASP A 1 94 ? -18.878 3.421 37.246 1.00 87.31 94 ASP A CA 1
ATOM 721 C C . ASP A 1 94 ? -19.166 4.681 36.410 1.00 87.31 94 ASP A C 1
ATOM 723 O O . ASP A 1 94 ? -20.234 4.807 35.808 1.00 87.31 94 ASP A O 1
ATOM 727 N N . ASP A 1 95 ? -18.188 5.588 36.309 1.00 85.62 95 ASP A N 1
ATOM 728 C CA . ASP A 1 95 ? -18.250 6.742 35.412 1.00 85.62 95 ASP A CA 1
ATOM 729 C C . ASP A 1 95 ? -17.681 6.394 34.029 1.00 85.62 95 ASP A C 1
ATOM 731 O O . ASP A 1 95 ? -16.501 6.086 33.865 1.00 85.62 95 ASP A O 1
ATOM 735 N N . GLN A 1 96 ? -18.544 6.464 33.016 1.00 87.94 96 GLN A N 1
ATOM 736 C CA . GLN A 1 96 ? -18.207 6.230 31.610 1.00 87.94 96 GLN A CA 1
ATOM 737 C C . GLN A 1 96 ? -18.014 7.532 30.821 1.00 87.94 96 GLN A C 1
ATOM 739 O O . GLN A 1 96 ? -17.868 7.509 29.596 1.00 87.94 96 GLN A O 1
ATOM 744 N N . SER A 1 97 ? -18.027 8.682 31.497 1.00 83.62 97 SER A N 1
ATOM 745 C CA . SER A 1 97 ? -17.763 9.966 30.871 1.00 83.62 97 SER A CA 1
ATOM 746 C C . SER A 1 97 ? -16.307 10.051 30.406 1.00 83.62 97 SER A C 1
ATOM 748 O O . SER A 1 97 ? -15.363 9.626 31.074 1.00 83.62 97 SER A O 1
ATOM 750 N N . ARG A 1 98 ? -16.098 10.590 29.200 1.00 75.50 98 ARG A N 1
ATOM 751 C CA . ARG A 1 98 ? -14.745 10.798 28.680 1.00 75.50 98 ARG A CA 1
ATOM 752 C C . ARG A 1 98 ? -14.057 11.857 29.535 1.00 75.50 98 ARG A C 1
ATOM 754 O O . ARG A 1 98 ? -14.502 13.008 29.535 1.00 75.50 98 ARG A O 1
ATOM 761 N N . SER A 1 99 ? -12.950 11.493 30.184 1.00 71.50 99 SER A N 1
ATOM 762 C CA . SER A 1 99 ? -12.164 12.454 30.953 1.00 71.50 99 SER A CA 1
ATOM 763 C C . SER A 1 99 ? -11.735 13.608 30.045 1.00 71.50 99 SER A C 1
ATOM 765 O O . SER A 1 99 ? -11.182 13.430 28.954 1.00 71.50 99 SER A O 1
ATOM 767 N N . ARG A 1 100 ? -12.074 14.825 30.466 1.00 75.12 100 ARG A N 1
ATOM 768 C CA . ARG A 1 100 ? -11.602 16.046 29.820 1.00 75.12 100 ARG A CA 1
ATOM 769 C C . ARG A 1 100 ? -10.382 16.521 30.581 1.00 75.12 100 ARG A C 1
ATOM 771 O O . ARG A 1 100 ? -10.371 16.504 31.807 1.00 75.12 100 ARG A O 1
ATOM 778 N N . TRP A 1 101 ? -9.367 16.954 29.844 1.00 73.69 101 TRP A N 1
ATOM 779 C CA . TRP A 1 101 ? -8.188 17.555 30.447 1.00 73.69 101 TRP A CA 1
ATOM 780 C C . TRP A 1 101 ? -8.605 18.757 31.305 1.00 73.69 101 TRP A C 1
ATOM 782 O O . TRP A 1 101 ? -9.296 19.658 30.826 1.00 73.69 101 TRP A O 1
ATOM 792 N N . SER A 1 102 ? -8.194 18.758 32.568 1.00 70.50 102 SER A N 1
ATOM 793 C CA . SER A 1 102 ? -8.344 19.875 33.497 1.00 70.50 102 SER A CA 1
ATOM 794 C C . SER A 1 1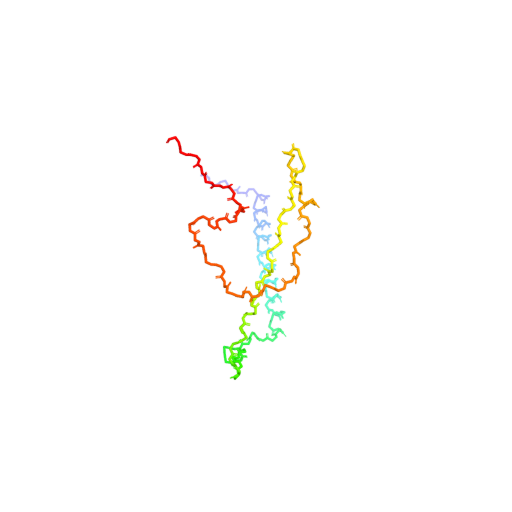02 ? -6.975 20.231 34.079 1.00 70.50 102 SER A C 1
ATOM 796 O O . SER A 1 102 ? -6.064 19.400 34.136 1.00 70.50 102 SER A O 1
ATOM 798 N N . SER A 1 103 ? -6.792 21.489 34.479 1.00 64.62 103 SER A N 1
ATOM 799 C CA . SER A 1 103 ? -5.544 21.941 35.098 1.00 64.62 103 SER A CA 1
ATOM 800 C C . SER A 1 103 ? -5.254 21.119 36.360 1.00 64.62 103 SER A C 1
ATOM 802 O O . SER A 1 103 ? -6.054 21.135 37.292 1.00 64.62 103 SER A O 1
ATOM 804 N N . GLY A 1 104 ? -4.127 20.400 36.378 1.00 62.88 104 GLY A N 1
ATOM 805 C CA . GLY A 1 104 ? -3.739 19.484 37.461 1.00 62.88 104 GLY A CA 1
ATOM 806 C C . GLY A 1 104 ? -4.077 18.003 37.221 1.00 62.88 104 GLY A C 1
ATOM 807 O O . GLY A 1 104 ? -3.568 17.153 37.939 1.00 62.88 104 GLY A O 1
ATOM 808 N N . SER A 1 105 ? -4.857 17.670 36.184 1.00 58.41 105 SER A N 1
ATOM 809 C CA . SER A 1 105 ? -5.266 16.295 35.825 1.00 58.41 105 SER A CA 1
ATOM 810 C C . SER A 1 105 ? -4.306 15.594 34.843 1.00 58.41 105 SER A C 1
ATOM 812 O O . SER A 1 105 ? -4.682 14.635 34.164 1.00 58.41 105 SER A O 1
ATOM 814 N N . SER A 1 106 ? -3.064 16.061 34.703 1.00 55.81 106 SER A N 1
ATOM 815 C CA . SER A 1 106 ? -2.106 15.432 33.790 1.00 55.81 106 SER A CA 1
ATOM 816 C C . SER A 1 106 ? -1.631 14.087 34.344 1.00 55.81 106 SER A C 1
ATOM 818 O O . SER A 1 106 ? -0.754 14.039 35.204 1.00 55.81 106 SER A O 1
ATOM 820 N N . GLY A 1 107 ? -2.179 12.993 33.808 1.00 52.03 107 GLY A N 1
ATOM 821 C CA . GLY A 1 107 ? -1.532 11.687 33.853 1.00 52.03 107 GLY A CA 1
ATOM 822 C C . GLY A 1 107 ? -0.149 11.798 33.214 1.00 52.03 107 GLY A C 1
ATOM 823 O O . GLY A 1 107 ? -0.010 12.276 32.088 1.00 52.03 107 GLY A O 1
ATOM 824 N N . SER A 1 108 ? 0.878 11.417 33.965 1.00 52.19 108 SER A N 1
ATOM 825 C CA . SER A 1 108 ? 2.276 11.415 33.545 1.00 52.19 108 SER A CA 1
ATOM 826 C C . SER A 1 108 ? 2.498 10.373 32.442 1.00 52.19 108 SER A C 1
ATOM 828 O O . SER A 1 108 ? 2.983 9.276 32.700 1.00 52.19 108 SER A O 1
ATOM 830 N N . PHE A 1 109 ? 2.174 10.714 31.197 1.00 49.97 109 PHE A N 1
ATOM 831 C CA . PHE A 1 109 ? 2.616 9.961 30.027 1.00 49.97 109 PHE A CA 1
ATOM 832 C C . PHE A 1 109 ? 3.142 10.940 28.972 1.00 49.97 109 PHE A C 1
ATOM 834 O O . PHE A 1 109 ? 2.379 11.694 28.376 1.00 49.97 109 PHE A O 1
ATOM 841 N N . GLY A 1 110 ? 4.465 10.930 28.764 1.00 45.41 110 GLY A N 1
ATOM 842 C CA . GLY A 1 110 ? 5.147 11.696 27.712 1.00 45.41 110 GLY A CA 1
ATOM 843 C C . GLY A 1 110 ? 5.773 13.015 28.174 1.00 45.41 110 GLY A C 1
ATOM 844 O O . GLY A 1 110 ? 5.394 14.085 27.708 1.00 45.41 110 GLY A O 1
ATOM 845 N N . GLY A 1 111 ? 6.756 12.949 29.078 1.00 47.62 111 GLY A N 1
ATOM 846 C CA . GLY A 1 111 ? 7.609 14.089 29.419 1.00 47.62 111 GLY A CA 1
ATOM 847 C C . GLY A 1 111 ? 8.424 14.555 28.210 1.00 47.62 111 GLY A C 1
ATOM 848 O O . GLY A 1 111 ? 9.351 13.878 27.779 1.00 47.62 111 GLY A O 1
ATOM 849 N N . GLY A 1 112 ? 8.069 15.720 27.674 1.00 44.53 112 GLY A N 1
ATOM 850 C CA . GLY A 1 112 ? 8.750 16.371 26.558 1.00 44.53 112 GLY A CA 1
ATOM 851 C C . GLY A 1 112 ? 8.417 17.859 26.503 1.00 44.53 112 GLY A C 1
ATOM 852 O O . GLY A 1 112 ? 8.003 18.363 25.468 1.00 44.53 112 GLY A O 1
ATOM 853 N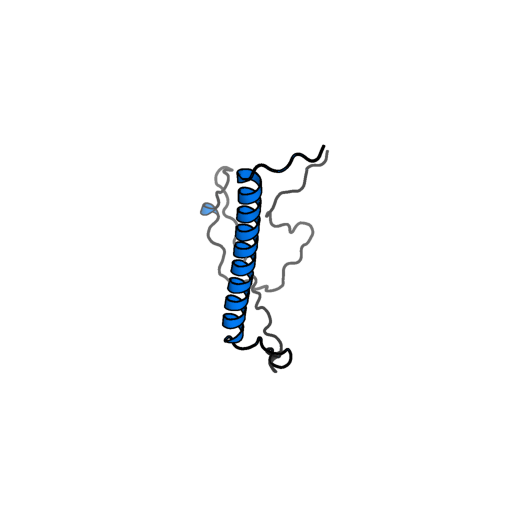 N . GLY A 1 113 ? 8.526 18.559 27.634 1.00 40.50 113 GLY A N 1
ATOM 854 C CA . GLY A 1 113 ? 8.366 20.011 27.711 1.00 40.50 113 GLY A CA 1
ATOM 855 C C . GLY A 1 113 ? 9.633 20.631 28.281 1.00 40.50 113 GLY A C 1
ATOM 856 O O . GLY A 1 113 ? 9.913 20.455 29.462 1.00 40.50 113 GLY A O 1
ATOM 857 N N . GLY A 1 114 ? 10.418 21.293 27.427 1.00 44.53 114 GLY A N 1
ATOM 858 C CA . GLY A 1 114 ? 11.712 21.880 27.773 1.00 44.53 114 GLY A CA 1
ATOM 859 C C . GLY A 1 114 ? 11.636 22.868 28.937 1.00 44.53 114 GLY A C 1
ATOM 860 O O . GLY A 1 114 ? 10.729 23.700 29.008 1.00 44.53 114 GLY A O 1
ATOM 861 N N . GLY A 1 115 ? 12.613 22.763 29.839 1.00 43.84 115 GLY A N 1
ATOM 862 C CA . GLY A 1 115 ? 12.805 23.702 30.935 1.00 43.84 115 GLY A CA 1
ATOM 863 C C . GLY A 1 115 ? 12.989 25.129 30.423 1.00 43.84 115 GLY A C 1
ATOM 864 O O . GLY A 1 115 ? 13.620 25.357 29.390 1.00 43.84 115 GLY A O 1
ATOM 865 N N . ARG A 1 116 ? 12.432 26.089 31.158 1.00 39.09 116 ARG A N 1
ATOM 866 C CA . ARG A 1 116 ? 12.745 27.507 30.999 1.00 39.09 116 ARG A CA 1
ATOM 867 C C . ARG A 1 116 ? 13.481 27.973 32.248 1.00 39.09 116 ARG A C 1
ATOM 869 O O . ARG A 1 116 ? 12.976 27.790 33.354 1.00 39.09 116 ARG A O 1
ATOM 876 N N . THR A 1 117 ? 14.672 28.515 32.029 1.00 48.25 117 THR A N 1
ATOM 877 C CA . THR A 1 117 ? 15.274 29.558 32.867 1.00 48.25 117 THR A CA 1
ATOM 878 C C . THR A 1 117 ? 14.480 30.845 32.733 1.00 48.25 117 THR A C 1
ATOM 880 O O . THR A 1 117 ? 13.997 31.087 31.600 1.00 48.25 117 THR A O 1
#

Foldseek 3Di:
DPPDQDPVRVVVVVVVVVVVVVVVVVVVVVVVVVVVVVVPDDDDDDPVRPDDADPVGHPDDDDFDFDDDDFDDDPPPDDDDPVNRDDGGPHTDPDRDDDDDDVVPDDPDDPDDDDDD

Sequence (117 aa):
MYEAASGPRVFGYILILVAGVAVVAGIIWAFRMGSKVRDREPAPPRPDEQPKMPPSGPVHETHEVREPDEVPRAEDGERLTPHQLGNSGTRRADDQSRSRWSSGSSGSFGGGGGGRT

Secondary structure (DSSP, 8-state):
------HHHHHHHHHHHHHHHHHHHHHHHHHHHHHHHHTTSPPPPPTTTSPPPPTT--------PBPPPPPPPPGGGPPPPGGGS-PPP-SBPS--SPPPP-TT---S---------